Protein AF-A0A7X8U9Z5-F1 (afdb_monomer)

Radius of gyration: 14.19 Å; Cα contacts (8 Å, |Δi|>4): 88; chains: 1; bounding box: 30×29×41 Å

Sequence (78 aa):
MLAKIVLKSQKITQVIEPISVYSDLSSFKLYTGDVGLLTMRSEVPWQSVQAGEGHALVGAITENYVAQQLASKDYPLC

Mean predicted aligned error: 4.69 Å

Secondary structure (DSSP, 8-state):
----SEEEEEEES---SSGGGGEEEEEEEEEES-HHHHHHHTT--HHHHHTT---HHHHHHHHHHHHHHHHTTT----

Solvent-accessible surface area (backbone atoms only — not comparable to full-atom values): 4729 Å² total; per-residue (Å²): 132,83,89,44,71,60,45,72,29,43,41,61,78,46,100,50,90,68,46,77,78,34,47,43,88,90,48,70,50,79,31,58,55,45,56,68,61,46,43,69,71,64,76,55,56,66,64,46,54,75,68,61,46,96,43,72,65,43,49,52,53,51,52,32,44,51,52,49,57,37,50,75,69,72,44,84,53,97

pLDDT: mean 89.76, std 8.99, range [45.97, 95.69]

Foldseek 3Di:
DPQDQKDKAWDAPDPDPPRVVRTDPVDIDIAGSDLVVVCVVVPPPPVCLVVVPPDPSSVNSVVNVVSNVCVVVVHHRD

Structure (mmCIF, N/CA/C/O backbone):
data_AF-A0A7X8U9Z5-F1
#
_entry.id   AF-A0A7X8U9Z5-F1
#
loop_
_atom_site.group_PDB
_atom_site.id
_atom_site.type_symbol
_atom_site.label_atom_id
_atom_site.label_alt_id
_atom_site.label_comp_id
_atom_site.label_asym_id
_atom_site.label_entity_id
_atom_site.label_seq_id
_atom_site.pdbx_PDB_ins_code
_atom_site.Cartn_x
_atom_site.Cartn_y
_atom_site.Cartn_z
_atom_site.occupancy
_atom_site.B_iso_or_equiv
_atom_site.auth_seq_id
_atom_site.auth_comp_id
_atom_site.auth_asym_id
_atom_site.auth_atom_id
_atom_site.pdbx_PDB_model_num
ATOM 1 N N . MET A 1 1 ? 1.325 -17.780 2.572 1.00 45.97 1 MET A N 1
ATOM 2 C CA . MET A 1 1 ? 0.907 -16.530 1.906 1.00 45.97 1 MET A CA 1
ATOM 3 C C . MET A 1 1 ? -0.562 -16.683 1.537 1.00 45.97 1 MET A C 1
ATOM 5 O O . MET A 1 1 ? -0.874 -17.487 0.670 1.00 45.97 1 MET A O 1
ATOM 9 N N . LEU A 1 2 ? -1.480 -16.037 2.256 1.00 48.47 2 LEU A N 1
ATOM 10 C CA . LEU A 1 2 ? -2.880 -15.993 1.821 1.00 48.47 2 LEU A CA 1
ATOM 11 C C . LEU A 1 2 ? -2.939 -15.057 0.610 1.00 48.47 2 LEU A C 1
ATOM 13 O O . LEU A 1 2 ? -2.564 -13.893 0.735 1.00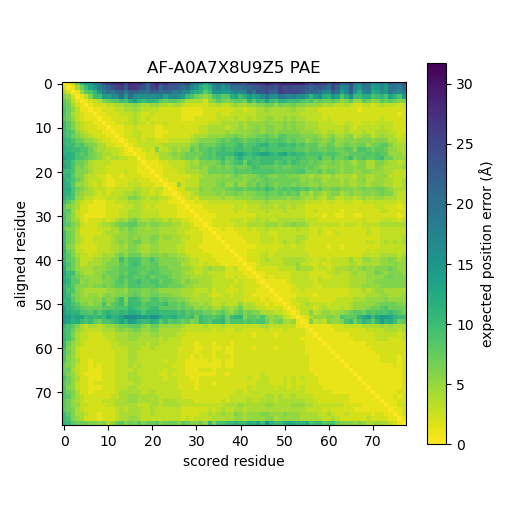 48.47 2 LEU A O 1
ATOM 17 N N . ALA A 1 3 ? -3.365 -15.558 -0.550 1.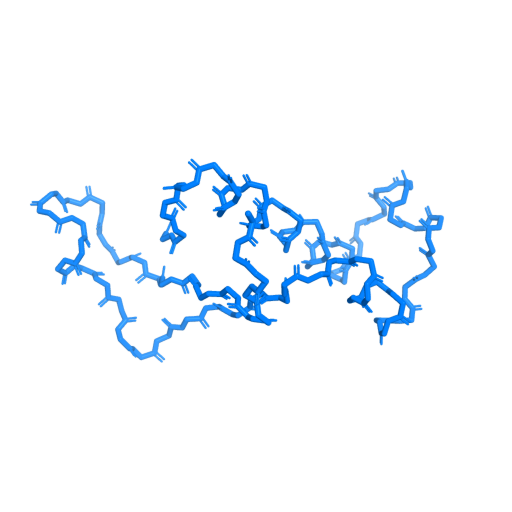00 54.84 3 ALA A N 1
ATOM 18 C CA . ALA A 1 3 ? -3.580 -14.743 -1.742 1.00 54.84 3 ALA A CA 1
ATOM 19 C C . ALA A 1 3 ? -4.809 -13.843 -1.522 1.00 54.84 3 ALA A C 1
ATOM 21 O O . ALA A 1 3 ? -5.924 -14.154 -1.935 1.00 54.84 3 ALA A O 1
ATOM 22 N N . LYS A 1 4 ? -4.626 -12.748 -0.779 1.00 66.81 4 LYS A N 1
ATOM 23 C CA . LYS A 1 4 ? -5.656 -11.729 -0.582 1.00 66.81 4 LYS A CA 1
ATOM 24 C C . LYS A 1 4 ? -5.729 -10.901 -1.856 1.00 66.81 4 LYS A C 1
ATOM 26 O O . LYS A 1 4 ? -4.792 -10.182 -2.162 1.00 66.81 4 LYS A O 1
ATOM 31 N N . ILE A 1 5 ? -6.842 -10.992 -2.580 1.00 83.19 5 ILE A N 1
ATOM 32 C CA . ILE A 1 5 ? -7.080 -10.208 -3.806 1.00 83.19 5 ILE A CA 1
ATOM 33 C C . ILE A 1 5 ? -7.057 -8.700 -3.495 1.00 83.19 5 ILE A C 1
ATOM 35 O O . ILE A 1 5 ? -6.621 -7.897 -4.320 1.00 83.19 5 ILE A O 1
ATOM 39 N N . VAL A 1 6 ? -7.480 -8.325 -2.284 1.00 90.94 6 VAL A N 1
ATOM 40 C CA . VAL A 1 6 ? -7.545 -6.943 -1.801 1.00 90.94 6 VAL A CA 1
ATOM 41 C C . VAL 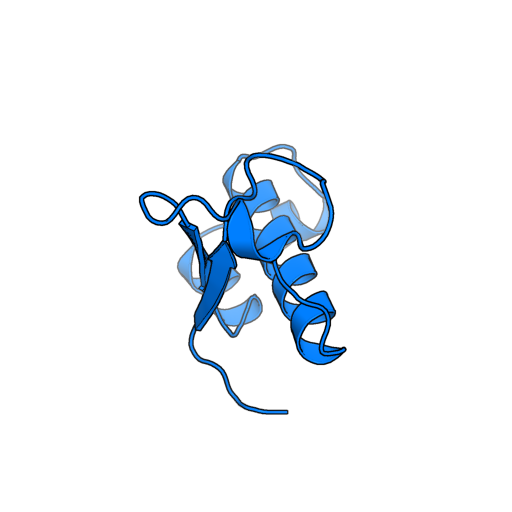A 1 6 ? -7.043 -6.861 -0.357 1.00 90.94 6 VAL A C 1
ATOM 43 O O . VAL A 1 6 ? -7.354 -7.728 0.464 1.00 90.94 6 VAL A O 1
ATOM 46 N N . LEU A 1 7 ? -6.307 -5.797 -0.036 1.00 93.88 7 LEU A N 1
ATOM 47 C CA . LEU A 1 7 ? -5.948 -5.399 1.324 1.00 93.88 7 LEU A CA 1
ATOM 48 C C . LEU A 1 7 ? -6.730 -4.136 1.695 1.00 93.88 7 LEU A C 1
ATOM 50 O O . LEU A 1 7 ? -6.824 -3.202 0.901 1.00 93.88 7 LEU A O 1
ATOM 54 N N . LYS A 1 8 ? -7.284 -4.097 2.906 1.00 93.31 8 LYS A N 1
ATOM 55 C CA . LYS A 1 8 ? -8.029 -2.945 3.422 1.00 93.31 8 LYS A CA 1
ATOM 56 C C . LYS A 1 8 ? -7.192 -2.240 4.483 1.00 93.31 8 LYS A C 1
ATOM 58 O O . LYS A 1 8 ? -6.773 -2.889 5.436 1.00 93.31 8 LYS A O 1
ATOM 63 N N . SER A 1 9 ? -7.006 -0.932 4.331 1.00 93.75 9 SER A N 1
ATOM 64 C CA . SER A 1 9 ? -6.472 -0.051 5.370 1.00 93.75 9 SER A CA 1
ATOM 65 C C . SER A 1 9 ? -7.594 0.815 5.921 1.00 93.75 9 SER A C 1
ATOM 67 O O . SER A 1 9 ? -8.334 1.450 5.162 1.00 93.75 9 SER A O 1
ATOM 69 N N . GLN A 1 10 ? -7.761 0.786 7.240 1.00 94.00 10 GLN A N 1
ATOM 70 C CA . GLN A 1 10 ? -8.741 1.625 7.926 1.00 94.00 10 GLN A CA 1
ATOM 71 C C . GLN A 1 10 ? -8.110 2.964 8.266 1.00 94.00 10 GLN A C 1
ATOM 73 O O . GLN A 1 10 ? -6.949 3.009 8.640 1.00 94.00 10 GLN A O 1
ATOM 78 N N . LYS A 1 11 ? -8.875 4.049 8.174 1.00 94.31 11 LYS A N 1
ATOM 79 C CA . LYS A 1 11 ? -8.410 5.332 8.689 1.00 94.31 11 LYS A CA 1
ATOM 80 C C . LYS A 1 11 ? -8.599 5.356 10.202 1.00 94.31 11 LYS A C 1
ATOM 82 O O . LYS A 1 11 ? -9.706 5.133 10.689 1.00 94.31 11 LYS A O 1
ATOM 87 N N . ILE A 1 12 ? -7.541 5.674 10.933 1.00 93.81 12 ILE A N 1
ATOM 88 C CA . ILE A 1 12 ? -7.605 5.923 12.371 1.00 93.81 12 ILE A CA 1
ATOM 89 C C . ILE A 1 12 ? -7.720 7.424 12.629 1.00 93.81 12 ILE A C 1
ATOM 91 O O . ILE A 1 12 ? -6.980 8.229 12.067 1.00 93.81 12 ILE A O 1
ATOM 95 N N . THR A 1 13 ? -8.673 7.810 13.476 1.00 94.06 13 THR A N 1
ATOM 96 C CA . THR A 1 13 ? -8.915 9.220 13.825 1.00 94.06 13 THR A CA 1
ATOM 97 C C . THR A 1 13 ? -8.115 9.679 15.040 1.00 94.06 13 THR A C 1
ATOM 99 O O . THR A 1 13 ? -7.808 10.865 15.149 1.00 94.06 13 THR A O 1
ATOM 102 N N . GLN A 1 14 ? -7.760 8.756 15.940 1.00 92.25 14 GLN A N 1
ATOM 103 C CA . GLN A 1 14 ? -6.997 9.033 17.157 1.00 92.25 14 GLN A CA 1
ATOM 104 C C . GLN A 1 14 ? -6.023 7.893 17.458 1.00 92.25 14 GLN A C 1
ATOM 106 O O . GLN A 1 14 ? -6.390 6.720 17.419 1.00 92.25 14 GLN A O 1
ATOM 111 N N . VAL A 1 15 ? -4.785 8.242 17.808 1.00 88.44 15 VAL A N 1
ATOM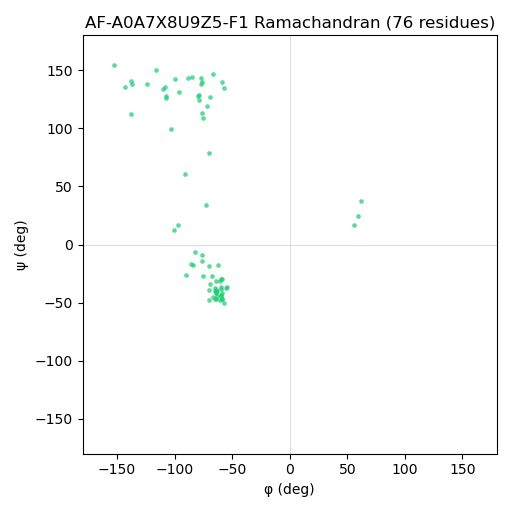 112 C CA . VAL A 1 15 ? -3.736 7.284 18.193 1.00 88.44 15 VAL A CA 1
ATOM 113 C C . VAL A 1 15 ? -3.782 7.069 19.712 1.00 88.44 15 VAL A C 1
ATOM 115 O O . VAL A 1 15 ? -2.854 7.422 20.434 1.00 88.44 15 VAL A O 1
ATOM 118 N N . ILE A 1 16 ? -4.919 6.571 20.208 1.00 92.75 16 ILE A N 1
ATOM 119 C CA . ILE A 1 16 ? -5.171 6.281 21.630 1.00 92.75 16 ILE A CA 1
ATOM 120 C C . ILE A 1 16 ? -5.572 4.810 21.757 1.00 92.75 16 ILE A C 1
ATOM 122 O O . ILE A 1 16 ? -6.336 4.297 20.940 1.00 92.75 16 ILE A O 1
ATOM 126 N N . GLU A 1 17 ? -5.066 4.116 22.773 1.00 88.31 17 GLU A N 1
ATOM 127 C CA . GLU A 1 17 ? -5.369 2.700 22.976 1.00 88.31 17 GLU A CA 1
ATOM 128 C C . GLU A 1 17 ? -6.778 2.466 23.571 1.00 88.31 17 GLU A C 1
ATOM 130 O O . GLU A 1 17 ? -7.177 3.189 24.487 1.00 88.31 17 GLU A O 1
ATOM 135 N N . PRO A 1 18 ? -7.527 1.440 23.106 1.00 89.75 18 PRO A N 1
ATOM 136 C CA . PRO A 1 18 ? -7.235 0.593 21.947 1.00 89.75 18 PRO A CA 1
ATOM 137 C C . PRO A 1 18 ? -7.589 1.294 20.620 1.00 89.75 18 PRO A C 1
ATOM 139 O O . PRO A 1 18 ? -8.719 1.735 20.410 1.00 89.75 18 PRO A O 1
ATOM 142 N N . ILE A 1 19 ? -6.633 1.317 19.683 1.00 88.81 19 ILE A N 1
ATOM 143 C CA . ILE A 1 19 ? -6.705 2.092 18.426 1.00 88.81 19 ILE A CA 1
ATOM 144 C C . ILE A 1 19 ? -7.909 1.695 17.550 1.00 88.81 19 ILE A C 1
ATOM 146 O O . ILE A 1 19 ? -8.477 2.524 16.840 1.00 88.81 19 ILE A O 1
ATOM 150 N N . SER A 1 20 ? -8.351 0.437 17.631 1.00 87.81 20 SER A N 1
ATOM 151 C CA . SER A 1 20 ? -9.483 -0.096 16.861 1.00 87.81 20 SER A CA 1
ATOM 152 C C . SER A 1 20 ? -10.804 0.650 17.094 1.00 87.81 20 SER A C 1
ATOM 154 O O . SER A 1 20 ? -11.620 0.738 16.174 1.00 87.81 20 SER A O 1
ATOM 156 N N . VAL A 1 21 ? -11.004 1.222 18.288 1.00 91.19 21 VAL A N 1
ATOM 157 C CA . VAL A 1 21 ? -12.213 1.983 18.658 1.00 91.19 21 VAL A CA 1
ATOM 158 C C . VAL A 1 21 ? -12.321 3.294 17.879 1.00 91.19 21 VAL A C 1
ATOM 160 O O . VAL A 1 21 ? -13.423 3.765 17.614 1.00 91.19 21 VAL A O 1
ATOM 163 N N . TYR A 1 22 ? -11.190 3.851 17.453 1.00 92.56 22 TYR A N 1
ATOM 164 C CA . TYR A 1 22 ? -11.119 5.130 16.746 1.00 92.56 22 TYR A CA 1
ATOM 165 C C . TYR A 1 22 ? -11.042 4.971 15.224 1.00 92.56 22 TYR A C 1
ATOM 167 O O . TYR A 1 22 ? -10.664 5.914 14.517 1.00 92.56 22 TYR A O 1
ATOM 175 N N . SER A 1 23 ? -11.389 3.786 14.712 1.00 91.69 23 SER A N 1
ATOM 176 C CA . SER A 1 23 ? -11.477 3.540 13.275 1.00 91.69 23 SER A CA 1
ATOM 177 C C . SER A 1 23 ? -12.658 4.295 12.659 1.00 91.69 23 SER A C 1
ATOM 179 O O . SER A 1 23 ? -13.803 4.185 13.094 1.00 91.69 23 SER A O 1
ATOM 181 N N . ASP A 1 24 ? -12.377 5.076 11.619 1.00 93.44 24 ASP A N 1
ATOM 182 C CA . ASP A 1 24 ? -13.400 5.720 10.806 1.00 93.44 24 ASP A CA 1
ATOM 183 C C . ASP A 1 24 ? -14.042 4.669 9.894 1.00 93.44 24 ASP A C 1
ATOM 185 O O . ASP A 1 24 ? -13.428 4.164 8.954 1.00 93.44 24 ASP A O 1
ATOM 189 N N . LEU A 1 25 ? -15.295 4.316 10.180 1.00 89.50 25 LEU A N 1
ATOM 190 C CA . LEU A 1 25 ? -16.036 3.321 9.404 1.00 89.50 25 LEU A CA 1
ATOM 191 C C . LEU A 1 25 ? -16.537 3.863 8.057 1.00 89.50 25 LEU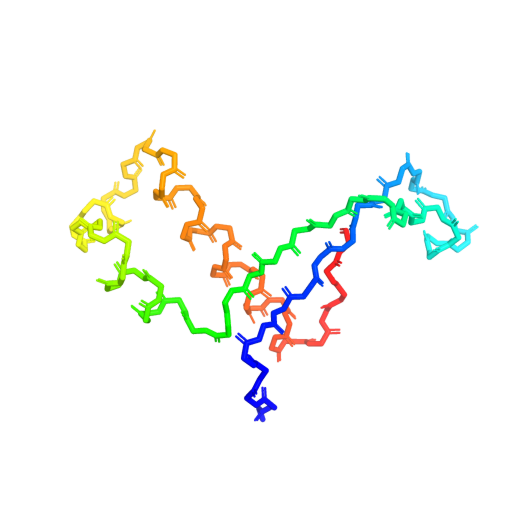 A C 1
ATOM 193 O O . LEU A 1 25 ? -16.926 3.073 7.196 1.00 89.50 25 LEU A O 1
ATOM 197 N N . SER A 1 26 ? -16.524 5.185 7.864 1.00 93.00 26 SER A N 1
ATOM 198 C CA . SER A 1 26 ? -16.988 5.835 6.636 1.00 93.00 26 SER A CA 1
ATOM 199 C C . SER A 1 26 ? -15.912 5.922 5.553 1.00 93.00 26 SER A C 1
ATOM 201 O O . SER A 1 26 ? -16.241 6.131 4.385 1.00 93.00 26 SER A O 1
ATOM 203 N N . SER A 1 27 ? -14.634 5.733 5.910 1.00 92.56 27 SER A N 1
ATOM 204 C CA . SER A 1 27 ? -13.516 5.846 4.975 1.00 92.56 27 SER A CA 1
ATOM 205 C C . SER A 1 27 ? -12.481 4.731 5.138 1.00 92.56 27 SER A C 1
ATOM 207 O O . SER A 1 27 ? -12.109 4.316 6.233 1.00 92.56 27 SER A O 1
ATOM 209 N N . PHE A 1 28 ? -12.004 4.210 4.010 1.00 93.94 28 PHE A N 1
ATOM 210 C CA . PHE A 1 28 ? -10.942 3.210 3.963 1.00 93.94 28 PHE A CA 1
ATOM 211 C C . PHE A 1 28 ? -10.181 3.317 2.642 1.00 93.94 28 PHE A C 1
ATOM 213 O O . PHE A 1 28 ? -10.731 3.761 1.633 1.00 93.94 28 PHE A O 1
ATOM 220 N N . LYS A 1 29 ? -8.922 2.874 2.641 1.00 94.44 29 LYS A N 1
ATOM 221 C CA . LYS A 1 29 ? -8.142 2.662 1.416 1.00 94.44 29 LYS A CA 1
ATOM 222 C C . LYS A 1 29 ? -8.145 1.180 1.051 1.00 94.44 29 LYS A C 1
ATOM 224 O O . LYS A 1 29 ? -8.081 0.316 1.930 1.00 94.44 29 LYS A O 1
ATOM 229 N N . LEU A 1 30 ? -8.210 0.894 -0.248 1.00 93.94 30 LEU A N 1
ATOM 230 C CA . LEU A 1 30 ? -8.036 -0.450 -0.791 1.00 93.94 30 LEU A CA 1
ATOM 231 C C . LEU A 1 30 ? -6.720 -0.536 -1.552 1.00 93.94 30 LEU A C 1
ATOM 233 O O . LEU A 1 30 ? -6.424 0.314 -2.389 1.00 93.94 30 LEU A O 1
ATOM 237 N N . TYR A 1 31 ? -5.985 -1.607 -1.291 1.00 94.94 31 TYR A N 1
ATOM 238 C CA . TYR A 1 31 ? -4.794 -1.982 -2.033 1.00 94.94 31 TYR A CA 1
ATOM 239 C C . TYR A 1 31 ? -5.021 -3.312 -2.736 1.00 94.94 31 TYR A C 1
ATOM 241 O O . TYR A 1 31 ? -5.776 -4.172 -2.281 1.00 94.94 31 TYR A O 1
ATOM 249 N N . THR A 1 32 ? -4.357 -3.476 -3.865 1.00 93.19 32 THR A N 1
ATOM 250 C CA . THR A 1 32 ? -4.363 -4.705 -4.654 1.00 93.19 32 THR A CA 1
ATOM 251 C C . THR A 1 32 ? -3.467 -5.745 -4.000 1.00 93.19 32 THR A C 1
ATOM 253 O O . THR A 1 32 ? -2.388 -5.420 -3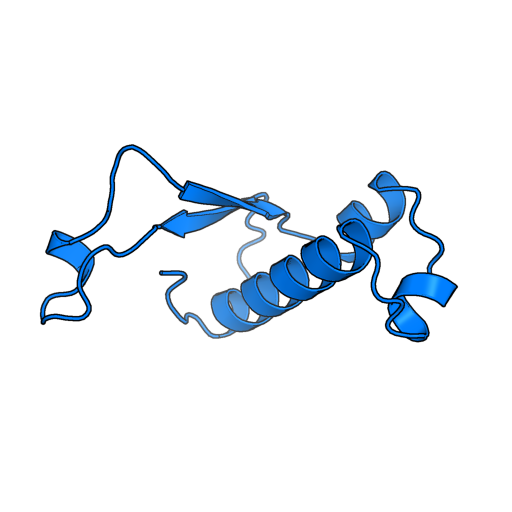.519 1.00 93.19 32 THR A O 1
ATOM 256 N N . GLY A 1 33 ? -3.857 -7.014 -4.058 1.00 90.81 33 GLY A N 1
ATOM 257 C CA . GLY A 1 33 ? -3.013 -8.113 -3.587 1.00 90.81 33 GLY A CA 1
ATOM 258 C C . GLY A 1 33 ? -1.691 -8.286 -4.336 1.00 90.81 33 GLY A C 1
ATOM 259 O O . GLY A 1 33 ? -0.794 -8.952 -3.822 1.00 90.81 33 GLY A O 1
ATOM 260 N N . ASP A 1 34 ? -1.580 -7.708 -5.535 1.00 92.12 34 ASP A N 1
ATOM 261 C CA . ASP A 1 34 ? -0.433 -7.831 -6.431 1.00 92.12 34 ASP A CA 1
ATOM 262 C C . ASP A 1 34 ? -0.091 -6.473 -7.065 1.00 92.12 34 ASP A C 1
ATOM 264 O O . ASP A 1 34 ? -0.851 -5.926 -7.870 1.00 92.12 34 ASP A O 1
ATOM 268 N N . VAL A 1 35 ? 1.068 -5.928 -6.692 1.00 91.88 35 VAL A N 1
ATOM 269 C CA . VAL A 1 35 ? 1.566 -4.644 -7.203 1.00 91.88 35 VAL A CA 1
ATOM 270 C C . VAL A 1 35 ? 2.114 -4.737 -8.625 1.00 91.88 35 VAL A C 1
ATOM 272 O O . VAL A 1 35 ? 2.059 -3.750 -9.360 1.00 91.88 35 VAL A O 1
ATOM 275 N N . GLY A 1 36 ? 2.608 -5.901 -9.051 1.00 90.50 36 GLY A N 1
ATOM 276 C CA . GLY A 1 36 ? 3.051 -6.105 -10.429 1.00 90.50 36 GLY A CA 1
ATOM 277 C C . GLY A 1 36 ? 1.873 -5.986 -11.393 1.00 90.50 36 GLY A C 1
ATOM 278 O O . GLY A 1 36 ? 1.930 -5.226 -12.361 1.00 90.50 36 GLY A O 1
ATOM 279 N N . LEU A 1 37 ? 0.761 -6.651 -11.064 1.00 91.75 37 LEU A N 1
ATOM 280 C CA . LEU A 1 37 ? -0.491 -6.530 -11.811 1.00 91.75 37 LEU A CA 1
ATOM 281 C C . LEU A 1 37 ? -1.071 -5.116 -11.749 1.00 91.75 37 LEU A C 1
ATOM 283 O O . LEU A 1 37 ? -1.533 -4.616 -12.774 1.00 91.75 37 LEU A O 1
ATOM 287 N N . LEU A 1 38 ? -1.025 -4.449 -10.590 1.00 92.38 38 LEU A N 1
ATOM 288 C CA . LEU A 1 38 ? -1.426 -3.044 -10.494 1.00 92.38 38 LEU A CA 1
ATOM 289 C C . LEU A 1 38 ? -0.609 -2.172 -11.445 1.00 92.38 38 LEU A C 1
ATOM 291 O O . LEU A 1 38 ? -1.193 -1.420 -12.218 1.00 92.38 38 LEU A O 1
ATOM 295 N N . THR A 1 39 ? 0.718 -2.285 -11.414 1.00 91.94 39 THR A N 1
ATOM 296 C CA . THR A 1 39 ? 1.624 -1.477 -12.245 1.00 91.94 39 THR A CA 1
ATOM 297 C C . THR A 1 39 ? 1.316 -1.686 -13.725 1.00 91.94 39 THR A C 1
ATOM 299 O O . THR A 1 39 ? 1.111 -0.717 -14.451 1.00 91.94 39 THR A O 1
ATOM 302 N N . MET A 1 40 ? 1.154 -2.945 -14.147 1.00 90.62 40 MET A N 1
ATOM 303 C CA . MET A 1 40 ? 0.773 -3.299 -15.517 1.00 90.62 40 MET A CA 1
ATOM 304 C C . MET A 1 40 ? -0.582 -2.697 -15.931 1.00 90.62 40 MET A C 1
ATOM 306 O O . MET A 1 40 ? -0.748 -2.304 -17.082 1.00 90.62 40 MET A O 1
ATOM 310 N N . ARG A 1 41 ? -1.557 -2.618 -15.016 1.00 90.81 41 ARG A N 1
ATOM 311 C CA . ARG A 1 41 ? -2.892 -2.046 -15.282 1.00 90.81 41 ARG A CA 1
ATOM 312 C C . ARG A 1 41 ? -2.963 -0.528 -15.155 1.00 90.81 41 ARG A C 1
ATOM 314 O O . ARG A 1 41 ? -3.921 0.056 -15.639 1.00 90.81 41 ARG A O 1
ATOM 321 N N . SER A 1 42 ? -1.985 0.089 -14.501 1.00 89.75 42 SER A N 1
ATOM 322 C CA . SER A 1 42 ? -1.946 1.536 -14.262 1.00 89.75 42 SER A CA 1
ATOM 323 C C . SER A 1 42 ? -1.400 2.318 -15.456 1.00 89.75 42 SER A C 1
ATOM 325 O O . SER A 1 42 ? -1.367 3.541 -15.395 1.00 89.75 42 SER A O 1
ATOM 327 N N . GLU A 1 43 ? -0.916 1.622 -16.494 1.00 89.69 43 GLU A N 1
ATOM 328 C CA . GLU A 1 43 ? -0.248 2.209 -17.669 1.00 89.69 43 GLU A CA 1
ATOM 329 C C . GLU A 1 43 ? 0.969 3.084 -17.308 1.00 89.69 43 GLU A C 1
ATOM 331 O O . GLU A 1 43 ? 1.476 3.847 -18.128 1.00 89.69 43 GLU A O 1
ATOM 336 N N . VAL A 1 44 ? 1.480 2.944 -16.080 1.00 91.12 44 VAL A N 1
ATOM 337 C CA . VAL A 1 44 ? 2.690 3.623 -15.623 1.00 91.12 44 VAL A CA 1
ATOM 338 C C . VAL A 1 44 ? 3.893 2.870 -16.189 1.00 91.12 44 VAL A C 1
ATOM 340 O O . VAL A 1 44 ? 4.024 1.667 -15.934 1.00 91.12 44 VAL A O 1
ATOM 343 N N . PRO A 1 45 ? 4.796 3.542 -16.923 1.00 90.19 45 PRO A N 1
ATOM 344 C CA . PRO A 1 45 ?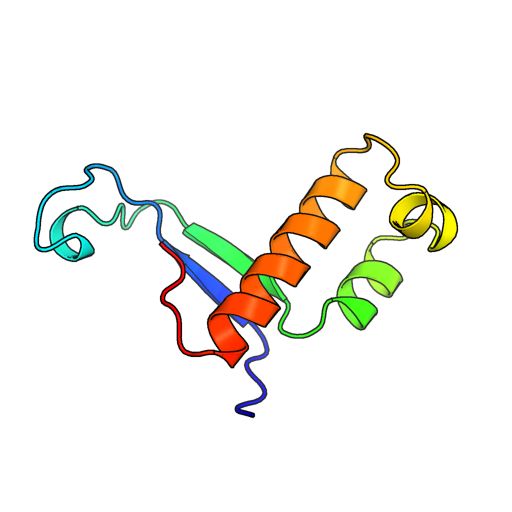 6.028 2.921 -17.378 1.00 90.19 45 PRO A CA 1
ATOM 345 C C . PRO A 1 45 ? 6.827 2.390 -16.190 1.00 90.19 45 PRO A C 1
ATOM 347 O O . PRO A 1 45 ? 7.028 3.085 -15.192 1.00 90.19 45 PRO A O 1
ATOM 350 N N . TRP A 1 46 ? 7.333 1.165 -16.306 1.00 86.56 46 TRP A N 1
ATOM 351 C CA . TRP A 1 46 ? 8.171 0.568 -15.264 1.00 86.56 46 TRP A CA 1
ATOM 352 C C . TRP A 1 46 ? 9.373 1.461 -14.906 1.00 86.56 46 TRP A C 1
ATOM 354 O O . TRP A 1 46 ? 9.740 1.586 -13.740 1.00 86.56 46 TRP A O 1
ATOM 364 N N . GLN A 1 47 ? 9.943 2.138 -15.903 1.00 91.38 47 GLN A N 1
ATOM 365 C CA . GLN A 1 47 ? 11.055 3.070 -15.740 1.00 91.38 47 GLN A CA 1
ATOM 366 C C . GLN A 1 47 ? 10.703 4.230 -14.802 1.00 91.38 47 GLN A C 1
ATOM 368 O O . GLN A 1 47 ? 11.542 4.605 -13.990 1.00 91.38 47 GLN A O 1
ATOM 373 N N . SER A 1 48 ? 9.470 4.742 -14.855 1.00 91.31 48 SER A N 1
ATOM 374 C CA . SER A 1 48 ? 8.996 5.813 -13.971 1.00 91.31 48 SER A CA 1
ATOM 375 C C . SER A 1 48 ? 8.937 5.367 -12.512 1.00 91.31 48 SER A C 1
ATOM 377 O O . SER A 1 48 ? 9.328 6.111 -11.612 1.00 91.31 48 SER A O 1
ATOM 379 N N . VAL A 1 49 ? 8.499 4.125 -12.267 1.00 90.94 49 VAL A N 1
ATOM 380 C CA . VAL A 1 49 ? 8.498 3.527 -10.922 1.00 90.94 49 VAL A CA 1
ATOM 381 C C . VAL A 1 49 ? 9.931 3.321 -10.432 1.00 90.94 49 VAL A C 1
ATOM 383 O O . VAL A 1 49 ? 10.255 3.686 -9.305 1.00 90.94 49 VAL A O 1
ATOM 386 N N . GLN A 1 50 ? 10.808 2.788 -11.286 1.00 88.88 50 GLN A N 1
ATOM 387 C CA . GLN A 1 50 ? 12.210 2.536 -10.953 1.00 88.88 50 GLN A CA 1
ATOM 388 C C . GLN A 1 50 ? 13.000 3.827 -10.689 1.00 88.88 50 GLN A C 1
ATOM 390 O O . GLN A 1 50 ? 13.851 3.855 -9.802 1.00 88.88 50 GLN A O 1
ATOM 395 N N . ALA A 1 51 ? 12.724 4.889 -11.446 1.00 92.00 51 ALA A N 1
ATOM 396 C CA . ALA A 1 51 ? 13.325 6.205 -11.259 1.00 92.00 51 ALA A CA 1
ATOM 397 C C . ALA A 1 51 ? 12.732 6.968 -10.062 1.00 92.00 51 ALA A C 1
ATOM 399 O O . ALA A 1 51 ? 13.268 8.008 -9.684 1.00 92.00 51 ALA A O 1
ATOM 400 N N . GLY A 1 52 ? 11.648 6.463 -9.458 1.00 88.12 52 GLY A N 1
ATOM 401 C CA . GLY A 1 52 ? 10.965 7.128 -8.353 1.00 88.12 52 GLY A CA 1
ATOM 402 C C . GLY A 1 52 ? 10.394 8.485 -8.759 1.00 88.12 52 GLY A C 1
ATOM 403 O O . GLY A 1 52 ? 10.462 9.438 -7.984 1.00 88.12 52 GLY A O 1
ATOM 404 N N . GLU A 1 53 ? 9.874 8.597 -9.984 1.00 90.19 53 GLU A N 1
ATOM 405 C CA . GLU A 1 53 ? 9.302 9.849 -10.476 1.00 90.19 53 GLU A CA 1
ATOM 406 C C . GLU A 1 53 ? 8.152 10.317 -9.568 1.00 90.19 53 GLU A C 1
ATOM 408 O O . GLU A 1 53 ? 7.319 9.526 -9.125 1.00 90.19 53 GLU A O 1
ATOM 413 N N . GLY A 1 54 ? 8.076 11.625 -9.306 1.00 82.81 54 GLY A N 1
ATOM 414 C CA . GLY A 1 54 ? 7.113 12.239 -8.380 1.00 82.81 54 GLY A CA 1
ATOM 415 C C . GLY A 1 54 ? 5.662 12.299 -8.879 1.00 82.81 54 GLY A C 1
ATOM 416 O O . GLY A 1 54 ? 4.960 13.270 -8.603 1.00 82.81 54 GLY A O 1
ATOM 417 N N . HIS A 1 55 ? 5.202 11.306 -9.640 1.00 83.81 55 HIS A N 1
ATOM 418 C CA . HIS A 1 55 ? 3.832 11.225 -10.142 1.00 83.81 55 HIS A CA 1
ATOM 419 C C . HIS A 1 55 ? 2.892 10.593 -9.108 1.00 83.81 55 HIS A C 1
ATOM 421 O O . HIS A 1 55 ? 3.249 9.638 -8.419 1.00 83.81 55 HIS A O 1
ATOM 427 N N . ALA A 1 56 ? 1.642 11.066 -9.049 1.00 89.50 56 ALA A N 1
ATOM 428 C CA . ALA A 1 56 ? 0.640 10.555 -8.108 1.00 89.50 56 ALA A CA 1
ATOM 429 C C . ALA A 1 56 ? 0.423 9.031 -8.224 1.00 89.50 56 ALA A C 1
ATOM 431 O O . ALA A 1 56 ? 0.267 8.350 -7.212 1.00 89.50 56 ALA A O 1
ATOM 432 N N . LEU A 1 57 ? 0.470 8.484 -9.445 1.00 91.31 57 LEU A N 1
ATOM 433 C CA . LEU A 1 57 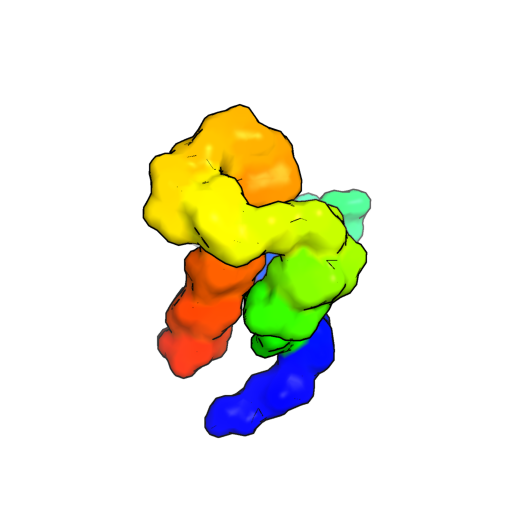? 0.340 7.043 -9.683 1.0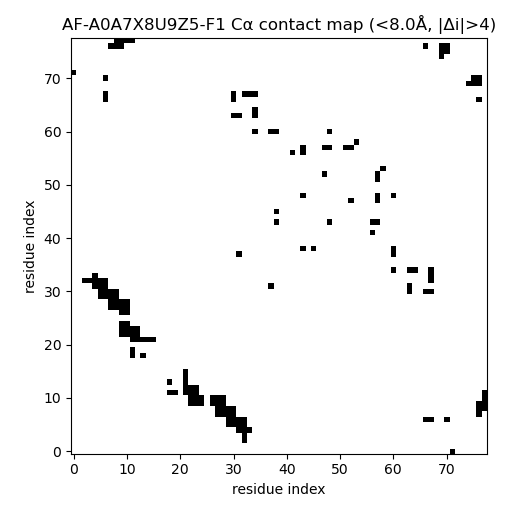0 91.31 57 LEU A CA 1
ATOM 434 C C . LEU A 1 57 ? 1.557 6.250 -9.184 1.00 91.31 57 LEU A C 1
ATOM 436 O O . LEU A 1 57 ? 1.378 5.186 -8.598 1.00 91.31 57 LEU A O 1
ATOM 440 N N . VAL A 1 58 ? 2.778 6.774 -9.345 1.00 94.12 58 VAL A N 1
ATOM 441 C CA . VAL A 1 58 ? 3.997 6.151 -8.791 1.00 94.12 58 VAL A CA 1
ATOM 442 C C . VAL A 1 58 ? 3.924 6.126 -7.263 1.00 94.12 58 VAL A C 1
ATOM 444 O O . VAL A 1 58 ? 4.230 5.106 -6.644 1.00 94.12 58 VAL A O 1
ATOM 447 N N . GLY A 1 59 ? 3.420 7.204 -6.653 1.00 93.88 59 GLY A N 1
ATOM 448 C CA . GLY A 1 59 ? 3.124 7.251 -5.221 1.00 93.88 59 GLY A CA 1
ATOM 449 C C . GLY A 1 59 ? 2.115 6.183 -4.788 1.00 93.88 59 GLY A C 1
ATOM 450 O O . GLY A 1 59 ? 2.372 5.454 -3.835 1.00 93.88 59 GLY A O 1
ATOM 451 N N . ALA A 1 60 ? 1.008 6.027 -5.521 1.00 94.00 60 ALA A N 1
ATOM 452 C CA . ALA A 1 60 ? -0.009 5.014 -5.227 1.00 94.00 60 ALA A CA 1
ATOM 453 C C . ALA A 1 60 ? 0.521 3.572 -5.366 1.00 94.00 60 ALA A C 1
ATOM 455 O O . ALA A 1 60 ? 0.216 2.721 -4.531 1.00 94.00 60 ALA A O 1
ATOM 456 N N . ILE A 1 61 ? 1.342 3.296 -6.386 1.00 95.19 61 ILE A N 1
ATOM 457 C CA . ILE A 1 61 ? 2.016 1.999 -6.576 1.00 95.19 61 ILE A CA 1
ATOM 458 C C . ILE A 1 61 ? 2.976 1.723 -5.412 1.00 95.19 61 ILE A C 1
ATOM 460 O O . ILE A 1 61 ? 2.977 0.624 -4.855 1.00 95.19 61 ILE A O 1
ATOM 464 N N . THR A 1 62 ? 3.747 2.734 -5.004 1.00 95.00 62 THR A N 1
ATOM 465 C CA . THR A 1 62 ? 4.691 2.637 -3.882 1.00 95.00 62 THR A CA 1
ATOM 466 C C . THR A 1 62 ? 3.965 2.379 -2.561 1.00 95.00 62 THR A C 1
ATOM 468 O O . THR A 1 62 ? 4.341 1.473 -1.819 1.00 95.00 62 THR A O 1
ATOM 471 N N . GLU A 1 63 ? 2.888 3.119 -2.275 1.00 95.50 63 GLU A N 1
ATOM 472 C CA . GLU A 1 63 ? 2.063 2.927 -1.075 1.00 95.50 63 GLU A CA 1
ATOM 473 C C . GLU A 1 63 ? 1.469 1.508 -1.028 1.00 95.50 63 GLU A C 1
ATOM 475 O O . GLU A 1 63 ? 1.537 0.830 -0.002 1.00 95.50 63 GLU A O 1
ATOM 480 N N . ASN A 1 64 ? 0.953 1.017 -2.158 1.00 95.38 64 ASN A N 1
ATOM 481 C CA . ASN A 1 64 ? 0.388 -0.327 -2.276 1.00 95.38 64 ASN A CA 1
ATOM 482 C C . ASN A 1 64 ? 1.446 -1.424 -2.045 1.00 95.38 64 ASN A C 1
ATOM 484 O O . ASN A 1 64 ? 1.182 -2.397 -1.335 1.00 95.38 64 ASN A O 1
ATOM 488 N N . TYR A 1 65 ? 2.674 -1.229 -2.539 1.00 94.81 65 TYR A N 1
ATOM 489 C CA . TYR A 1 65 ? 3.795 -2.132 -2.255 1.00 94.81 65 TYR A CA 1
ATOM 490 C C . TYR A 1 65 ? 4.098 -2.211 -0.765 1.00 94.81 65 TYR A C 1
ATOM 492 O O . TYR A 1 65 ? 4.186 -3.309 -0.214 1.00 94.81 65 TYR A O 1
ATOM 500 N N . VAL A 1 66 ? 4.191 -1.068 -0.086 1.00 95.69 66 VAL A N 1
ATOM 501 C CA . VAL A 1 66 ? 4.413 -1.039 1.365 1.00 95.69 66 VAL A CA 1
ATOM 502 C C . VAL A 1 66 ? 3.278 -1.756 2.099 1.00 95.69 66 VAL A C 1
ATOM 504 O O . VAL A 1 66 ? 3.552 -2.585 2.966 1.00 95.69 66 VAL A O 1
ATOM 507 N N . ALA A 1 67 ? 2.020 -1.525 1.715 1.00 95.56 67 ALA A N 1
ATOM 508 C CA . ALA A 1 67 ? 0.875 -2.218 2.303 1.00 95.56 67 ALA A CA 1
ATOM 509 C C . ALA A 1 67 ? 0.965 -3.746 2.137 1.00 95.56 67 ALA A C 1
ATOM 511 O O . ALA A 1 67 ? 0.709 -4.488 3.087 1.00 95.56 67 ALA A O 1
ATOM 512 N N . GLN A 1 68 ? 1.385 -4.227 0.963 1.00 94.69 68 GLN A N 1
ATOM 513 C CA . GLN A 1 68 ? 1.603 -5.651 0.703 1.00 94.69 68 GLN A CA 1
ATOM 514 C C . GLN A 1 68 ? 2.729 -6.232 1.575 1.00 94.69 68 GLN A C 1
ATOM 516 O O . GLN A 1 68 ? 2.574 -7.326 2.121 1.00 94.69 68 GLN A O 1
ATOM 521 N N . GLN A 1 69 ? 3.838 -5.503 1.751 1.00 95.06 69 GLN A N 1
ATOM 522 C CA . GLN A 1 69 ? 4.963 -5.925 2.598 1.00 95.06 69 GLN A CA 1
ATOM 523 C C . GLN A 1 69 ? 4.626 -5.925 4.094 1.00 95.06 69 GLN A C 1
ATOM 525 O O . GLN A 1 69 ? 5.134 -6.756 4.843 1.00 95.06 69 GLN A O 1
ATOM 530 N N . LEU A 1 70 ? 3.782 -4.998 4.549 1.00 95.06 70 LEU A N 1
ATOM 531 C CA . LEU A 1 70 ? 3.292 -4.982 5.926 1.00 95.06 70 LEU A CA 1
ATOM 532 C C . LEU A 1 70 ? 2.336 -6.153 6.172 1.00 95.06 70 LEU A C 1
ATOM 534 O O . LEU A 1 70 ? 2.517 -6.910 7.124 1.00 95.06 70 LEU A O 1
ATOM 538 N N . ALA A 1 71 ? 1.377 -6.359 5.267 1.00 93.19 71 ALA A N 1
ATOM 539 C CA . ALA A 1 71 ? 0.419 -7.453 5.366 1.00 93.19 71 ALA A CA 1
ATOM 540 C C . ALA A 1 71 ? 1.082 -8.838 5.278 1.00 93.19 71 ALA A C 1
ATOM 542 O O . ALA A 1 71 ? 0.595 -9.778 5.900 1.00 93.19 71 ALA A O 1
ATOM 543 N N . SER A 1 72 ? 2.185 -8.987 4.530 1.00 92.75 72 SER A N 1
ATOM 544 C CA . SER A 1 72 ? 2.933 -10.253 4.449 1.00 92.75 72 SER A CA 1
ATOM 545 C C . SER A 1 72 ? 3.676 -10.607 5.741 1.00 92.75 72 SER A C 1
ATOM 547 O O . SER A 1 72 ? 4.017 -11.771 5.940 1.00 92.75 72 SER A O 1
ATOM 549 N N . LYS A 1 73 ? 3.896 -9.615 6.612 1.00 94.44 73 LYS A N 1
ATOM 550 C CA . LYS A 1 73 ? 4.483 -9.748 7.952 1.00 94.44 73 LYS A CA 1
ATOM 551 C C . LYS A 1 73 ? 3.431 -9.727 9.067 1.00 94.44 73 LYS A C 1
ATOM 553 O O . LYS A 1 73 ? 3.788 -9.555 10.227 1.00 94.44 73 LYS A O 1
ATOM 558 N N . ASP A 1 74 ? 2.152 -9.851 8.709 1.00 91.75 74 ASP A N 1
ATOM 559 C CA . ASP A 1 74 ? 1.009 -9.796 9.627 1.00 91.75 74 ASP A CA 1
ATOM 560 C C . ASP A 1 74 ? 0.894 -8.480 10.425 1.00 91.75 74 ASP A C 1
ATOM 562 O O . ASP A 1 74 ? 0.251 -8.430 11.475 1.00 91.75 74 ASP A O 1
ATOM 566 N N . TYR A 1 75 ? 1.459 -7.381 9.909 1.00 92.75 75 TYR A N 1
ATOM 567 C CA . TYR A 1 75 ? 1.225 -6.057 10.481 1.00 92.75 75 TYR A CA 1
ATOM 568 C C . TYR A 1 75 ? -0.156 -5.516 10.074 1.00 92.75 75 TYR A C 1
ATOM 570 O O . TYR A 1 75 ? -0.551 -5.645 8.907 1.00 92.75 75 TYR A O 1
ATOM 578 N N . PRO A 1 76 ? -0.902 -4.893 11.007 1.00 89.50 76 PRO A N 1
ATOM 579 C CA . PRO A 1 76 ? -2.181 -4.269 10.694 1.00 89.50 76 PRO A CA 1
ATOM 580 C C . PRO A 1 76 ? -1.991 -3.062 9.766 1.00 89.50 76 PRO A C 1
ATOM 582 O O . PRO A 1 76 ? -0.997 -2.344 9.848 1.00 89.50 76 PRO A O 1
ATOM 585 N N . LEU A 1 77 ? -2.969 -2.838 8.887 1.00 89.88 77 LEU A N 1
ATOM 586 C CA . LEU A 1 77 ? -3.022 -1.670 8.009 1.00 89.88 77 LEU A CA 1
ATOM 587 C C . LEU A 1 77 ? -4.050 -0.682 8.572 1.00 89.88 77 LEU A C 1
ATOM 589 O O . LEU A 1 77 ? -5.259 -0.861 8.395 1.00 89.88 77 LEU A O 1
ATOM 593 N N . CYS A 1 78 ? -3.569 0.338 9.269 1.00 82.50 78 CYS A N 1
ATOM 594 C CA . CYS A 1 78 ? -4.372 1.323 9.989 1.00 82.50 78 CYS A CA 1
ATOM 595 C C . CYS A 1 78 ? -3.657 2.677 10.039 1.00 82.50 78 CYS A C 1
ATOM 597 O O . CYS A 1 78 ? -2.408 2.651 10.099 1.00 82.50 78 CYS A O 1
#